Protein AF-A0A0K2TMH1-F1 (afdb_monomer_lite)

Radius of gyration: 14.24 Å; chains: 1; bounding box: 31×38×38 Å

Structure (mmCIF, N/CA/C/O backbone):
data_AF-A0A0K2TMH1-F1
#
_entry.id   AF-A0A0K2TMH1-F1
#
loop_
_atom_site.group_PDB
_atom_site.id
_atom_site.type_symbol
_atom_site.label_atom_id
_atom_site.label_alt_id
_atom_site.label_comp_id
_atom_site.label_asym_id
_atom_site.label_entity_id
_atom_site.label_seq_id
_atom_site.pdbx_PDB_ins_code
_atom_site.Cartn_x
_atom_site.Cartn_y
_atom_site.Cartn_z
_atom_site.occupancy
_atom_site.B_iso_or_equiv
_atom_site.auth_seq_id
_atom_site.auth_comp_id
_atom_site.auth_asym_id
_atom_site.auth_atom_id
_atom_site.pdbx_PDB_model_num
ATOM 1 N N . GLY A 1 1 ? 7.890 7.591 12.651 1.00 48.78 1 GLY A N 1
ATOM 2 C CA . GLY A 1 1 ? 7.627 8.352 11.407 1.00 48.78 1 GLY A CA 1
ATOM 3 C C . GLY A 1 1 ? 8.628 7.920 10.352 1.00 48.78 1 GLY A C 1
ATOM 4 O O . GLY A 1 1 ? 9.704 7.497 10.744 1.00 48.78 1 GLY A O 1
ATOM 5 N N . LEU A 1 2 ? 8.292 7.972 9.058 1.00 61.31 2 LEU A N 1
ATOM 6 C CA . LEU A 1 2 ? 9.246 7.645 7.980 1.00 61.31 2 LEU A CA 1
ATOM 7 C C . LEU A 1 2 ? 10.416 8.643 8.028 1.00 61.31 2 LEU A C 1
ATOM 9 O O . LEU A 1 2 ? 10.152 9.845 8.069 1.00 61.31 2 LEU A O 1
ATOM 13 N N . SER A 1 3 ? 11.666 8.173 8.066 1.00 69.69 3 SER A N 1
ATOM 14 C CA . SER A 1 3 ? 12.838 9.060 8.027 1.00 69.69 3 SER A CA 1
ATOM 15 C C . SER A 1 3 ? 12.980 9.712 6.648 1.00 69.69 3 SER A C 1
ATOM 17 O O . SER A 1 3 ? 12.548 9.148 5.640 1.00 69.69 3 SER A O 1
ATOM 19 N N . ASP A 1 4 ? 13.607 10.887 6.584 1.00 71.38 4 ASP A N 1
ATOM 20 C CA . ASP A 1 4 ? 13.845 11.582 5.310 1.00 71.38 4 ASP A CA 1
ATOM 21 C C . ASP A 1 4 ? 14.752 10.773 4.369 1.00 71.38 4 ASP A C 1
ATOM 23 O O . ASP A 1 4 ? 14.585 10.807 3.152 1.00 71.38 4 ASP A O 1
ATOM 27 N N . GLU A 1 5 ? 15.680 9.993 4.924 1.00 74.25 5 GLU A N 1
ATOM 28 C CA . GLU A 1 5 ? 16.525 9.068 4.165 1.00 74.25 5 GLU A CA 1
ATOM 29 C C . GLU A 1 5 ? 15.704 7.962 3.491 1.00 74.25 5 GLU A C 1
ATOM 31 O O . GLU A 1 5 ? 15.868 7.699 2.300 1.00 74.25 5 GLU A O 1
ATOM 36 N N . LEU A 1 6 ? 14.756 7.369 4.222 1.00 71.94 6 LEU A N 1
ATOM 37 C CA . LEU A 1 6 ? 13.862 6.350 3.681 1.00 71.94 6 LEU A CA 1
ATOM 38 C C . LEU A 1 6 ? 12.934 6.942 2.614 1.00 71.94 6 LEU A C 1
ATOM 40 O O . LEU A 1 6 ? 12.718 6.326 1.575 1.00 71.94 6 LEU A O 1
ATOM 44 N N . ILE A 1 7 ? 12.438 8.166 2.824 1.00 72.44 7 ILE A N 1
ATOM 45 C CA . ILE A 1 7 ? 11.648 8.898 1.823 1.00 72.44 7 ILE A CA 1
ATOM 46 C C . ILE A 1 7 ? 12.446 9.077 0.526 1.00 72.44 7 ILE A C 1
ATOM 48 O O . ILE A 1 7 ? 11.927 8.744 -0.541 1.00 72.44 7 ILE A O 1
ATOM 52 N N . LYS A 1 8 ? 13.709 9.515 0.614 1.00 74.88 8 LYS A N 1
ATOM 53 C CA . LYS A 1 8 ? 14.579 9.704 -0.555 1.00 74.88 8 LYS A CA 1
ATOM 54 C C . LYS A 1 8 ? 14.755 8.423 -1.367 1.00 74.88 8 LYS A C 1
ATOM 56 O O . LYS A 1 8 ? 14.701 8.485 -2.588 1.00 74.88 8 LYS A O 1
ATOM 61 N N . GLN A 1 9 ? 14.909 7.266 -0.725 1.00 78.00 9 GLN A N 1
ATOM 62 C CA . GLN A 1 9 ? 15.054 5.987 -1.438 1.00 78.00 9 GLN A CA 1
ATOM 63 C C . GLN A 1 9 ? 13.829 5.650 -2.298 1.00 78.00 9 GLN A C 1
ATOM 65 O O . GLN A 1 9 ? 13.964 5.188 -3.431 1.00 78.00 9 GLN A O 1
ATOM 70 N N . TYR A 1 10 ? 12.625 5.941 -1.797 1.00 77.56 10 TYR A N 1
ATOM 71 C CA . TYR A 1 10 ? 11.420 5.830 -2.612 1.00 77.56 10 TYR A CA 1
ATOM 72 C C . TYR A 1 10 ? 11.396 6.904 -3.710 1.00 77.56 10 TYR A C 1
ATOM 74 O O . TYR A 1 10 ? 11.107 6.558 -4.847 1.00 77.56 10 TYR A O 1
ATOM 82 N N . GLU A 1 11 ? 11.739 8.167 -3.420 1.00 73.06 11 GLU A N 1
ATOM 83 C CA . GLU A 1 11 ? 11.757 9.277 -4.398 1.00 73.06 11 GLU A CA 1
ATOM 84 C C . GLU A 1 11 ? 12.740 9.095 -5.563 1.00 73.06 11 GLU A C 1
ATOM 86 O O . GLU A 1 11 ? 12.421 9.505 -6.679 1.00 73.06 11 GLU A O 1
ATOM 91 N N . VAL A 1 12 ? 13.896 8.458 -5.334 1.00 71.62 12 VAL A N 1
ATOM 92 C CA . VAL A 1 12 ? 14.863 8.104 -6.394 1.00 71.62 12 VAL A CA 1
ATOM 93 C C . VAL A 1 12 ? 14.195 7.238 -7.469 1.00 71.62 12 VAL A C 1
ATOM 95 O O . VAL A 1 12 ? 14.589 7.276 -8.633 1.00 71.62 12 VAL A O 1
ATOM 98 N N . GLY A 1 13 ? 13.126 6.517 -7.110 1.00 59.72 13 GLY A N 1
ATOM 99 C CA . GLY A 1 13 ? 12.233 5.893 -8.078 1.00 59.72 13 GLY A CA 1
ATOM 100 C C . GLY A 1 13 ? 12.822 4.663 -8.759 1.00 59.72 13 GLY A C 1
ATOM 101 O O . GLY A 1 13 ? 12.355 4.311 -9.844 1.00 59.72 13 GLY A O 1
ATOM 102 N N . SER A 1 14 ? 13.813 4.009 -8.140 1.00 68.38 14 SER A N 1
ATOM 103 C CA . SER A 1 14 ? 14.422 2.783 -8.660 1.00 68.38 14 SER A CA 1
ATOM 104 C C . SER A 1 14 ? 13.337 1.758 -9.016 1.00 68.38 14 SER A C 1
ATOM 106 O O . SER A 1 14 ? 12.492 1.455 -8.167 1.00 68.38 14 SER A O 1
ATOM 108 N N . PRO A 1 15 ? 13.316 1.236 -10.257 1.00 66.38 15 PRO A N 1
ATOM 109 C CA . PRO A 1 15 ? 12.327 0.255 -10.670 1.00 66.38 15 PRO A CA 1
ATOM 110 C C . PRO A 1 15 ? 12.378 -0.979 -9.777 1.00 66.38 15 PRO A C 1
ATOM 112 O O . PRO A 1 15 ? 13.416 -1.624 -9.647 1.00 66.38 15 PRO A O 1
ATOM 115 N N . ALA A 1 16 ? 11.236 -1.320 -9.200 1.00 78.00 16 ALA A N 1
ATOM 116 C CA . ALA A 1 16 ? 11.069 -2.514 -8.391 1.00 78.00 16 ALA A CA 1
ATOM 117 C C . ALA A 1 16 ? 10.107 -3.496 -9.080 1.00 78.00 16 ALA A C 1
ATOM 119 O O . ALA A 1 16 ? 9.371 -3.135 -10.009 1.00 78.00 16 ALA A O 1
ATOM 120 N N . LYS A 1 17 ? 10.131 -4.761 -8.657 1.00 77.19 17 LYS A N 1
ATOM 121 C CA . LYS A 1 17 ? 9.265 -5.814 -9.205 1.00 77.19 17 LYS A CA 1
ATOM 122 C C . LYS A 1 17 ? 8.184 -6.167 -8.195 1.00 77.19 17 LYS A C 1
ATOM 124 O O . LYS A 1 17 ? 8.482 -6.325 -7.013 1.00 77.19 17 LYS A O 1
ATOM 129 N N . LEU A 1 18 ? 6.952 -6.273 -8.684 1.00 80.12 18 LEU A N 1
ATOM 130 C CA . LEU A 1 18 ? 5.832 -6.814 -7.925 1.00 80.12 18 LEU A CA 1
ATOM 131 C C . LEU A 1 18 ? 5.122 -7.885 -8.740 1.00 80.12 18 LEU A C 1
ATOM 133 O O . LEU A 1 18 ? 4.801 -7.670 -9.913 1.00 80.12 18 LEU A O 1
ATOM 137 N N . ASP A 1 19 ? 4.809 -8.971 -8.054 1.00 82.19 19 ASP A N 1
ATOM 138 C CA . ASP A 1 19 ? 3.871 -9.993 -8.477 1.00 82.19 19 ASP A CA 1
ATOM 139 C C . ASP A 1 19 ? 2.515 -9.652 -7.858 1.00 82.19 19 ASP A C 1
ATOM 141 O O . ASP A 1 19 ? 2.414 -9.357 -6.660 1.00 82.19 19 ASP A O 1
ATOM 145 N N . ILE A 1 20 ? 1.472 -9.613 -8.688 1.00 80.81 20 ILE A N 1
ATOM 146 C CA . ILE A 1 20 ? 0.120 -9.294 -8.232 1.00 80.81 20 ILE A CA 1
ATOM 147 C C . ILE A 1 20 ? -0.835 -10.371 -8.690 1.00 80.81 20 ILE A C 1
ATOM 149 O O . ILE A 1 20 ? -1.195 -10.436 -9.866 1.00 80.81 20 ILE A O 1
ATOM 153 N N . ASP A 1 21 ? -1.314 -11.128 -7.715 1.00 84.12 21 ASP A N 1
ATOM 154 C CA . ASP A 1 21 ? -2.288 -12.183 -7.920 1.00 84.12 21 ASP A CA 1
ATOM 155 C C . ASP A 1 21 ? -3.666 -11.717 -7.468 1.00 84.12 21 ASP A C 1
ATOM 157 O O . ASP A 1 21 ? -3.817 -11.038 -6.448 1.00 84.12 21 ASP A O 1
ATOM 161 N N . TYR A 1 22 ? -4.696 -12.098 -8.220 1.00 81.31 22 TYR A N 1
ATOM 162 C CA . TYR A 1 22 ? -6.083 -11.901 -7.820 1.00 81.31 22 TYR A CA 1
ATOM 163 C C . TYR A 1 22 ? -6.715 -13.244 -7.473 1.00 81.31 22 TYR A C 1
ATOM 165 O O . TYR A 1 22 ? -6.779 -14.142 -8.310 1.00 81.31 22 TYR A O 1
ATOM 173 N N . LYS A 1 23 ? -7.221 -13.356 -6.243 1.00 83.56 23 LYS A N 1
ATOM 174 C CA . LYS A 1 23 ? -8.006 -14.495 -5.771 1.00 83.56 23 LYS A CA 1
ATOM 175 C C . LYS A 1 23 ? -9.495 -14.139 -5.825 1.00 83.56 23 LYS A C 1
ATOM 177 O O . LYS A 1 23 ? -9.993 -13.490 -4.901 1.00 83.56 23 LYS A O 1
ATOM 182 N N . PRO A 1 24 ? -10.232 -14.547 -6.876 1.00 75.75 24 PRO A N 1
ATOM 183 C CA . PRO A 1 24 ? -11.609 -14.103 -7.090 1.00 75.75 24 PRO A CA 1
ATOM 184 C C . PRO A 1 24 ? -12.578 -14.592 -6.013 1.00 75.75 24 PRO A C 1
ATOM 186 O O . PRO A 1 24 ? -13.439 -13.831 -5.585 1.00 75.75 24 PRO A O 1
ATOM 189 N N . PHE A 1 25 ? -12.413 -15.826 -5.530 1.00 84.69 25 PHE A N 1
ATOM 190 C CA . PHE A 1 25 ? -13.289 -16.408 -4.506 1.00 84.69 25 PHE A CA 1
ATOM 191 C C . PHE A 1 25 ? -13.173 -15.715 -3.144 1.00 84.69 25 PHE A C 1
ATOM 193 O O . PHE A 1 25 ? -14.144 -15.650 -2.398 1.00 84.69 25 PHE A O 1
ATOM 200 N N . GLU A 1 26 ? -11.995 -15.175 -2.837 1.00 82.75 26 GLU A N 1
ATOM 201 C CA . GLU A 1 26 ? -11.721 -14.455 -1.590 1.00 82.75 26 GLU A CA 1
ATOM 202 C C . GLU A 1 26 ? -11.932 -12.935 -1.746 1.00 82.75 26 GLU A C 1
ATOM 204 O O . GLU A 1 26 ? -11.959 -12.207 -0.759 1.00 82.75 26 GLU A O 1
ATOM 209 N N . ASP A 1 27 ? -12.106 -12.449 -2.981 1.00 85.75 27 ASP A N 1
ATOM 210 C CA . ASP A 1 27 ? -12.178 -11.032 -3.358 1.00 85.75 27 ASP A CA 1
ATOM 211 C C . ASP A 1 27 ? -10.963 -10.209 -2.875 1.00 85.75 27 ASP A C 1
ATOM 213 O O . ASP A 1 27 ? -11.067 -9.081 -2.366 1.00 85.75 27 ASP A O 1
ATOM 217 N N . VAL A 1 28 ? -9.781 -10.811 -3.046 1.00 87.25 28 VAL A N 1
ATOM 218 C CA . VAL A 1 28 ? -8.493 -10.345 -2.520 1.00 87.25 28 VAL A CA 1
ATOM 219 C C . VAL A 1 28 ? -7.448 -10.249 -3.627 1.00 87.25 28 VAL A C 1
ATOM 221 O O . VAL A 1 28 ? -7.329 -11.141 -4.464 1.00 87.25 28 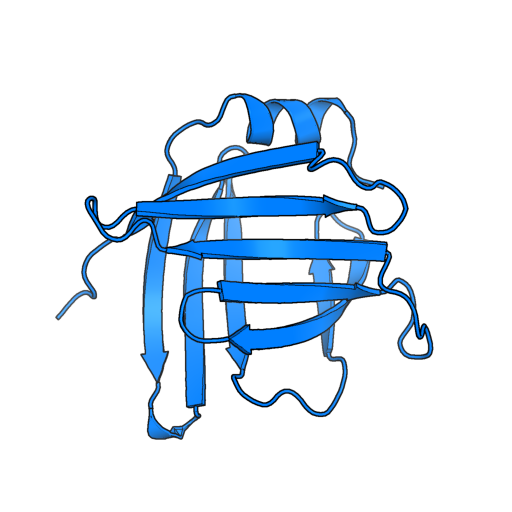VAL A O 1
ATOM 224 N N . TYR A 1 29 ? -6.642 -9.189 -3.589 1.00 86.19 29 TYR A N 1
ATOM 225 C CA . TYR A 1 29 ? -5.384 -9.103 -4.329 1.00 86.19 29 TYR A CA 1
ATOM 226 C C . TYR A 1 29 ? -4.212 -9.355 -3.386 1.00 86.19 29 TYR A C 1
ATOM 228 O O . TYR A 1 29 ? -4.174 -8.797 -2.290 1.00 86.19 29 TYR A O 1
ATOM 236 N N . ILE A 1 30 ? -3.248 -10.157 -3.814 1.00 87.62 30 ILE A N 1
ATOM 237 C CA . ILE A 1 30 ? -1.993 -10.380 -3.100 1.00 87.62 30 ILE A CA 1
ATOM 238 C C . ILE A 1 30 ? -0.905 -9.665 -3.887 1.00 87.62 30 ILE A C 1
ATOM 240 O O . ILE A 1 30 ? -0.770 -9.881 -5.085 1.00 87.62 30 ILE A O 1
ATOM 244 N N . VAL A 1 31 ? -0.175 -8.779 -3.218 1.00 86.25 31 VAL A N 1
ATOM 245 C CA . VAL A 1 31 ? 0.918 -8.000 -3.798 1.00 86.25 31 VAL A CA 1
ATOM 246 C C . VAL A 1 31 ? 2.205 -8.437 -3.119 1.00 86.25 31 VAL A C 1
ATOM 248 O O . VAL A 1 31 ? 2.419 -8.114 -1.949 1.00 86.25 31 VAL A O 1
ATOM 251 N N . ASN A 1 32 ? 3.041 -9.159 -3.858 1.00 88.06 32 ASN A N 1
ATOM 252 C CA . ASN A 1 32 ? 4.326 -9.662 -3.394 1.00 88.06 32 ASN A CA 1
ATOM 253 C C . ASN A 1 32 ? 5.470 -8.981 -4.136 1.00 88.06 32 ASN A C 1
ATOM 255 O O . ASN A 1 32 ? 5.359 -8.688 -5.322 1.00 88.06 32 ASN A O 1
ATOM 259 N N . GLY A 1 33 ? 6.590 -8.765 -3.461 1.00 84.94 33 GLY A N 1
ATOM 260 C CA . GLY A 1 33 ? 7.839 -8.393 -4.111 1.00 84.94 33 GLY A CA 1
ATOM 261 C C . GLY A 1 33 ? 8.760 -7.645 -3.172 1.00 84.94 33 GLY A C 1
ATOM 262 O O . GLY A 1 33 ? 8.632 -7.732 -1.954 1.00 84.94 33 GLY A O 1
ATOM 263 N N . THR A 1 34 ? 9.686 -6.895 -3.747 1.00 83.88 34 THR A N 1
ATOM 264 C CA . THR A 1 34 ? 10.715 -6.194 -2.982 1.00 83.88 34 THR A CA 1
ATOM 265 C C . THR A 1 34 ? 10.752 -4.747 -3.422 1.00 83.88 34 THR A C 1
ATOM 267 O O . THR A 1 34 ? 10.768 -4.461 -4.619 1.00 83.88 34 THR A O 1
ATOM 270 N N . ASP A 1 35 ? 10.731 -3.830 -2.464 1.00 79.31 35 ASP A N 1
ATOM 271 C CA . ASP A 1 35 ? 10.794 -2.400 -2.741 1.00 79.31 35 ASP A CA 1
ATOM 272 C C . ASP A 1 35 ? 12.248 -1.903 -2.967 1.00 79.31 35 ASP A C 1
ATOM 274 O O . ASP A 1 35 ? 13.196 -2.690 -2.877 1.00 79.31 35 ASP A O 1
ATOM 278 N N . PRO A 1 36 ? 12.464 -0.605 -3.264 1.00 78.31 36 PRO A N 1
ATOM 279 C CA . PRO A 1 36 ? 13.801 -0.059 -3.515 1.00 78.31 36 PRO A CA 1
ATOM 280 C C . PRO A 1 36 ? 14.805 -0.160 -2.360 1.00 78.31 36 PRO A C 1
ATOM 282 O O . PRO A 1 36 ? 15.997 -0.003 -2.605 1.00 78.31 36 PRO A O 1
ATOM 285 N N . ILE A 1 37 ? 14.358 -0.409 -1.125 1.00 80.06 37 ILE A N 1
ATOM 286 C CA . ILE A 1 37 ? 15.228 -0.551 0.053 1.00 80.06 37 ILE A CA 1
ATOM 287 C C . ILE A 1 37 ? 15.375 -2.011 0.492 1.00 80.06 37 ILE A C 1
ATOM 289 O O . ILE A 1 37 ? 15.725 -2.284 1.638 1.00 80.06 37 ILE A O 1
ATOM 293 N N . ALA A 1 38 ? 15.106 -2.951 -0.418 1.00 79.12 38 ALA A N 1
ATOM 294 C CA . ALA A 1 38 ? 15.139 -4.387 -0.165 1.00 79.12 38 ALA A CA 1
ATOM 295 C C . ALA A 1 38 ? 14.125 -4.871 0.893 1.00 79.12 38 ALA A C 1
ATOM 297 O O . ALA A 1 38 ? 14.256 -5.981 1.413 1.00 79.12 38 ALA A O 1
ATOM 298 N N . HIS A 1 39 ? 13.092 -4.080 1.204 1.00 79.44 39 HIS A N 1
ATOM 299 C CA . HIS A 1 39 ? 12.032 -4.512 2.105 1.00 79.44 39 HIS A CA 1
ATOM 300 C C . HIS A 1 39 ? 11.050 -5.415 1.358 1.00 79.44 39 HIS A C 1
ATOM 302 O O . HIS A 1 39 ? 10.552 -5.074 0.279 1.00 79.44 39 HIS A O 1
ATOM 308 N N . LEU A 1 40 ? 10.775 -6.579 1.951 1.00 82.19 40 LEU A N 1
ATOM 309 C CA . LEU A 1 40 ? 9.812 -7.530 1.419 1.00 82.19 40 LEU A CA 1
ATOM 310 C C . LEU A 1 40 ? 8.395 -6.980 1.602 1.00 82.19 40 LEU A C 1
ATOM 312 O O . LEU A 1 40 ? 7.932 -6.755 2.719 1.00 82.19 40 LEU A O 1
ATOM 316 N N . LEU A 1 41 ? 7.697 -6.811 0.489 1.00 84.12 41 LEU A N 1
ATOM 317 C CA . LEU A 1 41 ? 6.280 -6.512 0.441 1.00 84.12 41 LEU A CA 1
ATOM 318 C C . LEU A 1 41 ? 5.522 -7.833 0.307 1.00 84.12 41 LEU A C 1
ATOM 320 O O . LEU A 1 41 ? 5.710 -8.558 -0.664 1.00 84.12 41 LEU A O 1
ATOM 324 N N . ASN A 1 42 ? 4.662 -8.128 1.278 1.00 87.75 42 ASN A N 1
ATOM 325 C CA . ASN A 1 42 ? 3.656 -9.185 1.198 1.00 87.75 42 ASN A CA 1
ATOM 326 C C . ASN A 1 42 ? 2.340 -8.599 1.707 1.00 87.75 42 ASN A C 1
ATOM 328 O O . ASN A 1 42 ? 2.034 -8.623 2.900 1.00 87.75 42 ASN A O 1
ATOM 332 N N . TRP A 1 43 ? 1.613 -7.953 0.801 1.00 89.12 43 TRP A N 1
ATOM 333 C CA . TRP A 1 43 ? 0.431 -7.177 1.138 1.00 89.12 43 TRP A CA 1
ATOM 334 C C . TRP A 1 43 ? -0.831 -7.789 0.564 1.00 89.12 43 TRP A C 1
ATOM 336 O O . TRP A 1 43 ? -1.031 -7.863 -0.646 1.00 89.12 43 TRP A O 1
ATOM 346 N N . THR A 1 44 ? -1.755 -8.094 1.466 1.00 87.56 44 THR A N 1
ATOM 347 C CA . THR A 1 44 ? -3.101 -8.546 1.125 1.00 87.56 44 THR A CA 1
ATOM 348 C C . THR A 1 44 ? -4.055 -7.359 1.040 1.00 87.56 44 THR A C 1
ATOM 350 O O . THR A 1 44 ? -4.245 -6.629 2.016 1.00 87.56 44 THR A O 1
ATOM 353 N N . PHE A 1 45 ? -4.669 -7.160 -0.122 1.00 87.94 45 PHE A N 1
ATOM 354 C CA . PHE A 1 45 ? -5.675 -6.139 -0.387 1.00 87.94 45 PHE A CA 1
ATOM 355 C C . PHE A 1 45 ? -7.051 -6.766 -0.535 1.00 87.94 45 PHE A C 1
ATOM 357 O O . PHE A 1 45 ? -7.411 -7.274 -1.594 1.00 87.94 45 PHE A O 1
ATOM 364 N N . GLU A 1 46 ? -7.858 -6.656 0.509 1.00 88.75 46 GLU A N 1
ATOM 365 C CA . GLU A 1 46 ? -9.262 -7.049 0.444 1.00 88.75 46 GLU A CA 1
ATOM 366 C C . GLU A 1 46 ? -10.059 -5.946 -0.254 1.00 88.75 46 GLU A C 1
ATOM 368 O O . GLU A 1 46 ? -9.921 -4.760 0.080 1.00 88.75 46 GLU A O 1
ATOM 373 N N . ARG A 1 47 ? -10.935 -6.302 -1.198 1.00 82.00 47 ARG A N 1
ATOM 374 C CA . ARG A 1 47 ? -11.842 -5.309 -1.797 1.00 82.00 47 ARG A CA 1
ATOM 375 C C . ARG A 1 47 ? -12.872 -4.783 -0.799 1.00 82.00 47 ARG A C 1
ATOM 377 O O . ARG A 1 47 ? -13.310 -3.639 -0.933 1.00 82.00 47 ARG A O 1
ATOM 384 N N . LYS A 1 48 ? -13.230 -5.579 0.218 1.00 80.62 48 LYS A N 1
ATOM 385 C CA . LYS A 1 48 ? -14.182 -5.220 1.282 1.00 80.62 48 LYS A CA 1
ATOM 386 C C . LYS A 1 48 ? -13.632 -5.518 2.681 1.00 80.62 48 LYS A C 1
ATOM 388 O O . LYS A 1 48 ? -14.141 -6.386 3.382 1.00 80.62 48 LYS A O 1
ATOM 393 N N . GLN A 1 49 ? -12.653 -4.734 3.130 1.00 89.19 49 GLN A N 1
ATOM 394 C CA . GLN A 1 49 ? -12.166 -4.816 4.509 1.00 89.19 49 GLN A CA 1
ATOM 395 C C . GLN A 1 49 ? -13.108 -4.076 5.482 1.00 89.19 49 GLN A C 1
ATOM 397 O O . GLN A 1 49 ? -13.242 -2.841 5.434 1.00 89.19 49 GLN A O 1
ATOM 402 N N . LYS A 1 50 ? -13.770 -4.831 6.372 1.00 85.12 50 LYS A N 1
ATOM 403 C CA . LYS A 1 50 ? -14.691 -4.290 7.395 1.00 85.12 50 LYS A CA 1
ATOM 404 C C . LYS A 1 50 ? -13.956 -3.724 8.609 1.00 85.12 50 LYS A C 1
ATOM 406 O O . LYS A 1 50 ? -14.309 -2.649 9.086 1.00 85.12 50 LYS A O 1
ATOM 411 N N . GLU A 1 51 ? -12.913 -4.410 9.063 1.00 90.88 51 GLU A N 1
ATOM 412 C CA . GLU A 1 51 ? -12.177 -4.068 10.281 1.00 90.88 51 GLU A CA 1
ATOM 413 C C . GLU A 1 51 ? -10.726 -3.718 9.990 1.00 90.88 51 GLU A C 1
ATOM 415 O O . GLU A 1 51 ? -10.136 -4.222 9.039 1.00 90.88 51 GLU A O 1
ATOM 420 N N . LYS A 1 52 ? -10.117 -2.881 10.831 1.00 94.31 52 LYS A N 1
ATOM 421 C CA . LYS A 1 52 ? -8.678 -2.641 10.731 1.00 94.31 52 LYS A CA 1
ATOM 422 C C . LYS A 1 52 ? -7.900 -3.856 11.227 1.00 94.31 52 LYS A C 1
ATOM 424 O O . LYS A 1 52 ? -8.216 -4.391 12.289 1.00 94.31 52 LYS A O 1
ATOM 429 N N . LYS A 1 53 ? -6.854 -4.225 10.495 1.00 94.56 53 LYS A N 1
ATOM 430 C CA . LYS A 1 53 ? -5.938 -5.315 10.850 1.00 94.56 53 LYS A CA 1
ATOM 431 C C . LYS A 1 53 ? -4.609 -4.750 11.331 1.00 94.56 53 LYS A C 1
ATOM 433 O O . LYS A 1 53 ? -4.220 -3.673 10.889 1.00 94.56 53 LYS A O 1
ATOM 438 N N . ALA A 1 54 ? -3.950 -5.446 12.249 1.00 93.88 54 ALA A N 1
ATOM 439 C CA . ALA A 1 54 ? -2.617 -5.068 12.700 1.00 93.88 54 ALA A CA 1
ATOM 440 C C . ALA A 1 54 ? -1.572 -5.482 11.656 1.00 93.88 54 ALA A C 1
ATOM 442 O O . ALA A 1 54 ? -1.696 -6.538 11.039 1.00 93.88 54 ALA A O 1
ATOM 443 N N . GLU A 1 55 ? -0.558 -4.649 11.467 1.00 91.31 55 GLU A N 1
ATOM 444 C CA . GLU A 1 55 ? 0.596 -4.929 10.615 1.00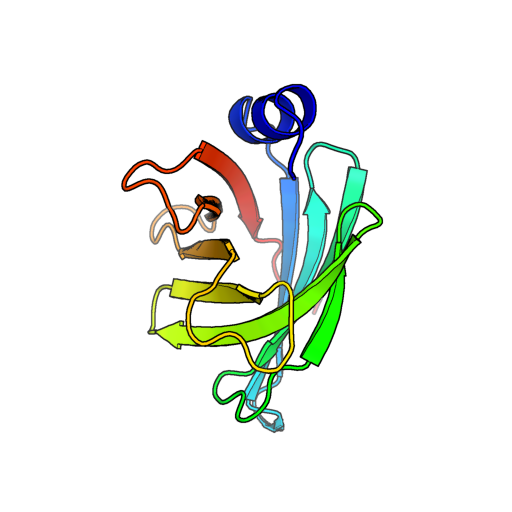 91.31 55 GLU A CA 1
ATOM 445 C C . GLU A 1 55 ? 1.799 -4.152 11.140 1.00 91.31 55 GLU A C 1
ATOM 447 O O . GLU A 1 55 ? 1.663 -3.012 11.591 1.00 91.31 55 GLU A O 1
ATOM 452 N N . GLN A 1 56 ? 2.977 -4.762 11.076 1.00 87.88 56 GLN A N 1
ATOM 453 C CA . GLN A 1 56 ? 4.221 -4.080 11.391 1.00 87.88 56 GLN A CA 1
ATOM 454 C C . GLN A 1 56 ? 4.864 -3.589 10.097 1.00 87.88 56 GLN A C 1
ATOM 456 O O . GLN A 1 56 ? 5.079 -4.365 9.171 1.00 87.88 56 GLN A O 1
ATOM 461 N N . ILE A 1 57 ? 5.190 -2.301 10.042 1.00 80.69 57 ILE A N 1
ATOM 462 C CA . ILE A 1 57 ? 5.872 -1.680 8.906 1.00 80.69 57 ILE A CA 1
ATOM 463 C C . ILE A 1 57 ? 6.992 -0.791 9.439 1.00 80.69 57 ILE A C 1
ATOM 465 O O . ILE A 1 57 ? 6.776 0.013 10.345 1.00 80.69 57 ILE A O 1
ATOM 469 N N . PHE A 1 58 ? 8.196 -0.946 8.879 1.00 76.81 58 PHE A N 1
ATOM 470 C CA . PHE A 1 58 ? 9.413 -0.232 9.300 1.00 76.81 58 PHE A CA 1
ATOM 471 C C . PHE A 1 58 ? 9.665 -0.300 10.817 1.00 76.81 58 PHE A C 1
ATOM 473 O O . PHE A 1 58 ? 9.979 0.700 11.457 1.00 76.81 58 PHE A O 1
ATOM 480 N N . GLY A 1 59 ? 9.460 -1.481 11.409 1.00 80.06 59 GLY A N 1
ATOM 481 C CA . GLY A 1 59 ? 9.654 -1.712 12.843 1.00 80.06 59 GLY A CA 1
ATOM 482 C C . GLY A 1 59 ? 8.552 -1.150 13.749 1.00 80.06 59 GLY A C 1
ATOM 483 O O . GLY A 1 59 ? 8.591 -1.392 14.951 1.00 80.06 59 GLY A O 1
ATOM 484 N N . GLN A 1 60 ? 7.540 -0.466 13.207 1.00 86.19 60 GLN A N 1
ATOM 485 C CA . GLN A 1 60 ? 6.442 0.123 13.974 1.00 86.19 60 GLN A CA 1
ATOM 486 C C . GLN A 1 60 ? 5.116 -0.607 13.714 1.00 86.19 60 GLN A C 1
ATOM 488 O O . GLN A 1 60 ? 4.790 -0.949 12.578 1.00 86.19 60 GLN A O 1
ATOM 493 N N . ASN A 1 61 ? 4.334 -0.826 14.775 1.00 92.06 61 ASN A N 1
ATOM 494 C CA . ASN A 1 61 ? 2.994 -1.401 14.673 1.00 92.06 61 ASN A CA 1
ATOM 495 C C . ASN A 1 61 ? 1.991 -0.353 14.189 1.00 92.06 61 ASN A C 1
ATOM 497 O O . ASN A 1 61 ? 1.919 0.752 14.729 1.00 92.06 61 ASN A O 1
ATOM 501 N N . PHE A 1 62 ? 1.186 -0.736 13.207 1.00 93.19 62 PHE A N 1
ATOM 502 C CA . PHE A 1 62 ? 0.071 0.043 12.698 1.00 93.19 62 PHE A CA 1
ATOM 503 C C . PHE A 1 62 ? -1.187 -0.811 12.632 1.00 93.19 62 PHE A C 1
ATOM 505 O O . PHE A 1 62 ? -1.154 -2.040 12.589 1.00 93.19 62 PHE A O 1
ATOM 512 N N . PHE A 1 63 ? -2.318 -0.126 12.555 1.00 95.38 63 PHE A N 1
ATOM 513 C CA . PHE A 1 63 ? -3.569 -0.708 12.107 1.00 95.38 63 PHE A CA 1
ATOM 514 C C . PHE A 1 63 ? -3.822 -0.238 10.682 1.00 95.38 63 PHE A C 1
ATOM 516 O O . PHE A 1 63 ? -3.686 0.951 10.411 1.00 95.38 63 PHE A O 1
ATOM 523 N N . PHE A 1 64 ? -4.213 -1.121 9.770 1.00 94.38 64 PHE A N 1
ATOM 524 C CA . PHE A 1 64 ? -4.494 -0.748 8.388 1.00 94.38 64 PHE A CA 1
ATOM 525 C C . PHE A 1 64 ? -5.897 -1.144 7.945 1.00 94.38 64 PHE A C 1
ATOM 527 O O . PHE A 1 64 ? -6.488 -2.093 8.461 1.00 94.38 64 PHE A O 1
ATOM 534 N N . ARG A 1 65 ? -6.415 -0.417 6.951 1.00 94.00 65 ARG A N 1
ATOM 535 C CA . ARG A 1 65 ? -7.627 -0.764 6.201 1.00 94.00 65 ARG A CA 1
ATOM 536 C C . ARG A 1 65 ? -7.408 -0.556 4.711 1.00 94.00 65 ARG A C 1
ATOM 538 O O . ARG A 1 65 ? -6.873 0.480 4.313 1.00 94.00 65 ARG A O 1
ATOM 545 N N . THR A 1 66 ? -7.866 -1.490 3.888 1.00 92.44 66 THR A N 1
ATOM 546 C CA . THR A 1 66 ? -7.809 -1.366 2.432 1.00 92.44 66 THR A CA 1
ATOM 547 C C . THR A 1 66 ? -9.091 -0.795 1.836 1.00 92.44 66 THR A C 1
ATOM 549 O O . THR A 1 66 ? -10.190 -0.936 2.373 1.00 92.44 66 THR A O 1
ATOM 552 N N . THR A 1 67 ? -8.950 -0.126 0.693 1.00 87.94 67 THR A N 1
ATOM 553 C CA . THR A 1 67 ? -10.072 0.209 -0.191 1.00 87.94 67 THR A CA 1
ATOM 554 C C . THR A 1 67 ? -9.667 -0.028 -1.633 1.00 87.94 67 THR A C 1
ATOM 556 O O . THR A 1 67 ? -8.543 0.315 -2.019 1.00 87.94 67 THR A O 1
ATOM 559 N N . PHE A 1 68 ? -10.615 -0.501 -2.431 1.00 80.94 68 PHE A N 1
ATOM 560 C CA . PHE A 1 68 ? -10.452 -0.705 -3.861 1.00 80.94 68 PHE 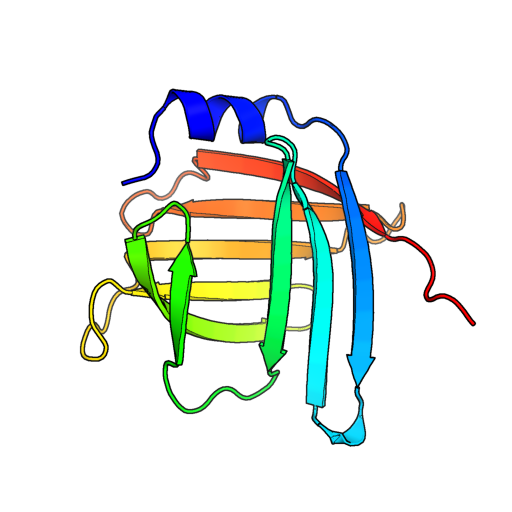A CA 1
ATOM 561 C C . PHE A 1 68 ? -11.404 0.213 -4.639 1.00 80.94 68 PHE A C 1
ATOM 563 O O . PHE A 1 68 ? -12.598 0.267 -4.345 1.00 80.94 68 PHE A O 1
ATOM 570 N N . ARG A 1 69 ? -10.889 0.936 -5.638 1.00 77.75 69 ARG A N 1
ATOM 571 C CA . ARG A 1 69 ? -11.693 1.696 -6.611 1.00 77.75 69 ARG A CA 1
ATOM 572 C C . ARG A 1 69 ? -11.067 1.542 -7.990 1.00 77.75 69 ARG A C 1
ATOM 574 O O . ARG A 1 69 ? -10.062 2.195 -8.213 1.00 77.75 69 ARG A O 1
ATOM 581 N N . ASN A 1 70 ? -11.653 0.736 -8.879 1.00 72.81 70 ASN A N 1
ATOM 582 C CA . ASN A 1 70 ? -11.219 0.417 -10.256 1.00 72.81 70 ASN A CA 1
ATOM 583 C C . ASN A 1 70 ? -9.706 0.503 -10.547 1.00 72.81 70 ASN A C 1
ATOM 585 O O . ASN A 1 70 ? -9.047 -0.523 -10.645 1.00 72.81 70 ASN A O 1
ATOM 589 N N . VAL A 1 71 ? -9.148 1.704 -10.694 1.00 77.38 71 VAL A N 1
ATOM 590 C CA . VAL A 1 71 ? -7.735 1.945 -11.038 1.00 77.38 71 VAL A CA 1
ATOM 591 C C . VAL A 1 71 ? -6.805 2.172 -9.828 1.00 77.38 71 VAL A C 1
ATOM 593 O O . VAL A 1 71 ? -5.601 2.372 -10.003 1.00 77.38 71 VAL A O 1
ATOM 596 N N . PHE A 1 72 ? -7.349 2.143 -8.606 1.00 83.81 72 PHE A N 1
ATOM 597 C CA . PHE A 1 72 ? -6.675 2.487 -7.355 1.00 83.81 72 PHE A CA 1
ATOM 598 C C . PHE A 1 72 ? -6.820 1.405 -6.282 1.00 83.81 72 PHE A C 1
ATOM 600 O O . PHE A 1 72 ? -7.933 1.050 -5.875 1.00 83.81 72 PHE A O 1
ATOM 607 N N . PHE A 1 73 ? -5.683 1.015 -5.713 1.00 87.62 73 PHE A N 1
ATOM 608 C CA . PHE A 1 73 ? -5.614 0.286 -4.449 1.00 87.62 73 PHE A CA 1
ATOM 609 C C . PHE A 1 73 ? -5.086 1.233 -3.380 1.00 87.62 73 PHE A C 1
ATOM 611 O O . PHE A 1 73 ? -4.018 1.814 -3.558 1.00 87.62 73 PHE A O 1
ATOM 618 N N . ASN A 1 74 ? -5.807 1.403 -2.271 1.00 90.75 74 ASN A N 1
ATOM 619 C CA . ASN A 1 74 ? -5.310 2.179 -1.134 1.00 90.75 74 ASN A CA 1
ATOM 620 C C . ASN A 1 74 ? -5.221 1.292 0.109 1.00 90.75 74 ASN A C 1
ATOM 622 O O . ASN A 1 74 ? -6.177 0.580 0.412 1.00 90.75 74 ASN A O 1
ATOM 626 N N . ARG A 1 75 ? -4.123 1.411 0.859 1.00 91.75 75 ARG A N 1
ATOM 627 C CA . ARG A 1 75 ? -4.002 0.984 2.262 1.00 91.75 75 ARG A CA 1
ATOM 628 C C . ARG A 1 75 ? -3.901 2.234 3.121 1.00 91.75 75 ARG A C 1
ATOM 630 O O . ARG A 1 75 ? -2.995 3.038 2.923 1.00 91.75 75 ARG A O 1
ATOM 637 N N . PHE A 1 76 ? -4.824 2.419 4.050 1.00 92.12 76 PHE A N 1
ATOM 638 C CA . PHE A 1 76 ? -4.797 3.508 5.021 1.00 92.12 76 PHE A CA 1
ATOM 639 C C . PHE A 1 76 ? -4.239 2.980 6.331 1.00 92.12 76 PHE A C 1
ATOM 641 O O . PHE A 1 76 ? -4.753 1.982 6.826 1.00 92.12 76 PHE A O 1
ATOM 648 N N . TYR A 1 77 ? -3.238 3.653 6.888 1.00 92.44 77 TYR A N 1
ATOM 649 C CA . TYR A 1 77 ? -2.563 3.244 8.117 1.00 92.44 77 TYR A CA 1
ATOM 650 C C . TYR A 1 77 ? -2.903 4.187 9.258 1.00 92.44 77 TYR A C 1
ATOM 652 O O . TYR A 1 77 ? -2.950 5.397 9.067 1.00 92.44 77 TYR A O 1
ATOM 660 N N . PHE A 1 78 ? -3.119 3.633 10.440 1.00 93.31 78 PHE A N 1
ATOM 661 C CA . PHE A 1 78 ? -3.571 4.291 11.658 1.00 93.31 78 PHE A CA 1
ATOM 662 C C . PHE A 1 78 ? -2.629 3.898 12.796 1.00 93.31 78 PHE A C 1
ATOM 664 O O . PHE A 1 78 ? -2.141 2.766 12.813 1.00 93.31 78 PHE A O 1
ATOM 671 N N . LEU A 1 79 ? -2.382 4.804 13.742 1.00 91.50 79 LEU A N 1
ATOM 672 C CA . LEU A 1 79 ? -1.541 4.490 14.900 1.00 91.50 79 LEU A CA 1
ATOM 673 C C . LEU A 1 79 ? -2.298 3.578 15.872 1.00 91.50 79 LEU A C 1
ATOM 675 O O . LEU A 1 79 ? -1.724 2.629 16.392 1.00 91.50 79 LEU A O 1
ATOM 679 N N . ASN A 1 80 ? -3.606 3.801 16.032 1.00 92.25 80 ASN A N 1
ATOM 680 C CA . ASN A 1 80 ? -4.473 3.007 16.897 1.00 92.25 80 ASN A CA 1
ATOM 681 C C . ASN A 1 80 ? -5.705 2.460 16.158 1.00 92.25 80 ASN A C 1
ATOM 683 O O . ASN A 1 80 ? -6.214 3.041 15.190 1.00 92.25 80 ASN A O 1
ATOM 687 N N . LYS A 1 81 ? -6.265 1.357 16.678 1.00 91.00 81 LYS A N 1
ATOM 688 C CA . LYS A 1 81 ? -7.493 0.737 16.146 1.00 91.00 81 LYS A CA 1
ATOM 689 C C . LYS A 1 81 ? -8.678 1.716 16.136 1.00 91.00 81 LYS A C 1
ATOM 691 O O . LYS A 1 81 ? -9.455 1.708 15.182 1.00 91.00 81 LYS A O 1
ATOM 696 N N . GLY A 1 82 ? -8.775 2.599 17.133 1.00 91.94 82 GLY A N 1
ATOM 697 C CA . GLY A 1 82 ? -9.851 3.591 17.273 1.00 91.94 82 GLY A CA 1
ATOM 698 C C . GLY A 1 82 ? -9.722 4.848 16.403 1.00 91.94 82 GLY A C 1
ATOM 699 O O . GLY A 1 82 ? -10.696 5.580 16.262 1.00 91.94 82 GLY A O 1
ATOM 700 N N . ASP A 1 83 ? -8.565 5.105 15.783 1.00 90.62 83 ASP A N 1
ATOM 701 C CA . ASP A 1 83 ? -8.327 6.383 15.096 1.00 90.62 83 ASP A CA 1
ATOM 702 C C . ASP A 1 83 ? -9.258 6.582 13.889 1.00 90.62 83 A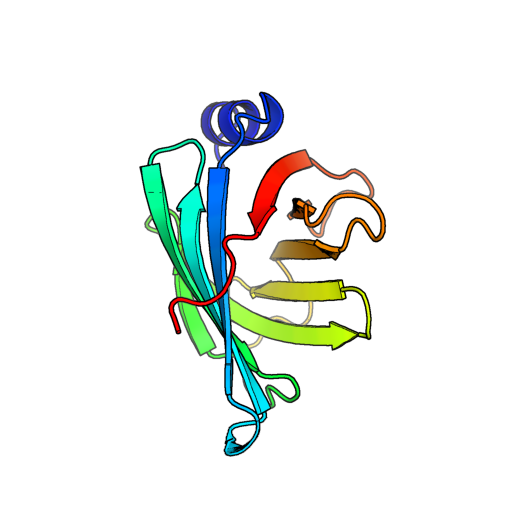SP A C 1
ATOM 704 O O . ASP A 1 83 ? -9.306 5.755 12.981 1.00 90.62 83 ASP A O 1
ATOM 708 N N . VAL A 1 84 ? -9.961 7.708 13.798 1.00 88.06 84 VAL A N 1
ATOM 709 C CA . VAL A 1 84 ? -10.805 7.993 12.619 1.00 88.06 84 VAL A CA 1
ATOM 710 C C . VAL A 1 84 ? -9.964 8.455 11.425 1.00 88.06 84 VAL A C 1
ATOM 712 O O . VAL A 1 84 ? -10.244 8.100 10.280 1.00 88.06 84 VAL A O 1
ATOM 715 N N . LYS A 1 85 ? -8.909 9.236 11.683 1.00 88.94 85 LYS A N 1
ATOM 716 C CA . LYS A 1 85 ? -8.007 9.765 10.653 1.00 88.94 85 LYS A CA 1
ATOM 717 C C . LYS A 1 85 ? -6.799 8.850 10.504 1.00 88.94 85 LYS A C 1
ATOM 719 O O . LYS A 1 85 ? -6.186 8.466 11.494 1.00 88.94 85 LYS A O 1
ATOM 724 N N . ASN A 1 86 ? -6.450 8.517 9.267 1.00 90.31 86 ASN A N 1
ATOM 725 C CA . ASN A 1 86 ? -5.227 7.774 8.990 1.00 90.31 86 ASN A CA 1
ATOM 726 C C . ASN A 1 86 ? -3.993 8.658 9.258 1.00 90.31 86 ASN A C 1
ATOM 728 O O . ASN A 1 86 ? -4.072 9.878 9.179 1.00 90.31 86 ASN A O 1
ATOM 732 N N . TYR A 1 87 ? -2.858 8.041 9.562 1.00 87.94 87 TYR A N 1
ATOM 733 C CA . TYR A 1 87 ? -1.547 8.667 9.727 1.00 87.94 87 TYR A CA 1
ATOM 734 C C . TYR A 1 87 ? -0.857 8.868 8.362 1.00 87.94 87 TYR A C 1
ATOM 736 O O . TYR A 1 87 ? -0.381 9.956 8.033 1.00 87.94 87 TYR A O 1
ATOM 744 N N . PHE A 1 88 ? -0.901 7.846 7.504 1.00 88.12 88 PHE A N 1
ATOM 745 C CA . PHE A 1 88 ? -0.538 7.920 6.084 1.00 88.12 88 PHE A CA 1
ATOM 746 C C . PHE A 1 88 ? -1.363 6.912 5.277 1.00 88.12 88 PHE A C 1
ATOM 748 O O . PHE A 1 88 ? -2.160 6.151 5.832 1.00 88.12 88 PHE A O 1
ATOM 755 N N . LYS A 1 89 ? -1.230 6.932 3.952 1.00 89.69 89 LYS A N 1
ATOM 756 C CA . LYS A 1 89 ? -1.749 5.883 3.075 1.00 89.69 89 LYS A CA 1
ATOM 757 C C . LYS A 1 89 ? -0.713 5.474 2.038 1.00 89.69 89 LYS A C 1
ATOM 759 O O . LYS A 1 89 ? 0.039 6.318 1.550 1.00 89.69 89 LYS A O 1
ATOM 764 N N . VAL A 1 90 ? -0.730 4.198 1.681 1.00 88.62 90 VAL A N 1
ATOM 765 C CA . VAL A 1 90 ? -0.044 3.672 0.502 1.00 88.62 90 VAL A CA 1
ATOM 766 C C . VAL A 1 90 ? -1.064 3.532 -0.613 1.00 88.62 90 VAL A C 1
ATOM 768 O O . VAL A 1 90 ? -2.157 3.011 -0.391 1.00 88.62 90 VAL A O 1
ATOM 771 N N . GLN A 1 91 ? -0.728 4.016 -1.802 1.00 89.12 91 GLN A N 1
ATOM 772 C CA . GLN A 1 91 ? -1.603 3.957 -2.965 1.00 89.12 91 GLN A CA 1
ATOM 773 C C . GLN A 1 91 ? -0.887 3.345 -4.163 1.00 89.12 91 GLN A C 1
ATOM 775 O O . GLN A 1 91 ? 0.151 3.861 -4.566 1.00 89.12 91 GLN A O 1
ATOM 780 N N . PHE A 1 92 ? -1.496 2.342 -4.793 1.00 87.06 92 PHE A N 1
ATOM 781 C CA . PHE A 1 92 ? -1.114 1.848 -6.115 1.00 87.06 92 PHE A CA 1
ATOM 782 C C . PHE A 1 92 ? -2.058 2.407 -7.177 1.00 87.06 92 PHE A C 1
ATOM 784 O O . PHE A 1 92 ? -3.279 2.341 -7.024 1.00 87.06 92 PHE A O 1
ATOM 791 N N . ASN A 1 93 ? -1.484 2.945 -8.253 1.00 84.44 93 ASN A N 1
ATOM 792 C CA . ASN A 1 93 ? -2.206 3.459 -9.417 1.00 84.44 93 ASN A CA 1
ATOM 793 C C . ASN A 1 93 ? -1.769 2.689 -10.664 1.00 84.44 93 ASN A C 1
ATOM 795 O O . ASN A 1 93 ? -0.568 2.662 -10.955 1.00 84.44 93 ASN A O 1
ATOM 799 N N . LYS A 1 94 ? -2.715 2.113 -11.412 1.00 74.25 94 LYS A N 1
ATOM 800 C CA . LYS A 1 94 ? -2.411 1.480 -12.703 1.00 74.25 94 LYS A CA 1
ATOM 801 C C . LYS A 1 94 ? -2.024 2.536 -13.735 1.00 74.25 94 LYS A C 1
ATOM 803 O O . LYS A 1 94 ? -2.731 3.526 -13.903 1.00 74.25 94 LYS A O 1
ATOM 808 N N . ILE A 1 95 ? -0.907 2.321 -14.426 1.00 65.12 95 ILE A N 1
ATOM 809 C CA . ILE A 1 95 ? -0.533 3.090 -15.613 1.00 65.12 95 ILE A CA 1
ATOM 810 C C . ILE A 1 95 ? -1.005 2.275 -16.817 1.00 65.12 95 ILE A C 1
ATOM 812 O O . ILE A 1 95 ? -0.409 1.258 -17.166 1.00 65.12 95 ILE A O 1
ATOM 816 N N . GLU A 1 96 ? -2.118 2.695 -17.422 1.00 59.34 96 GLU A N 1
ATOM 817 C CA . GLU A 1 96 ? -2.871 1.898 -18.406 1.00 59.34 96 GLU A CA 1
ATOM 818 C C . GLU A 1 96 ? -2.061 1.476 -19.641 1.00 59.34 96 GLU A C 1
ATOM 820 O O . GLU A 1 96 ? -2.374 0.455 -20.242 1.00 59.34 96 GLU A O 1
ATOM 825 N N . LYS A 1 97 ? -0.998 2.210 -19.995 1.00 57.72 97 LYS A N 1
ATOM 826 C CA . LYS A 1 97 ? -0.250 1.997 -21.244 1.00 57.72 97 LYS A CA 1
ATOM 827 C C . LYS A 1 97 ? 0.996 1.110 -21.137 1.00 57.72 97 LYS A C 1
ATOM 829 O O . LYS A 1 97 ? 1.515 0.717 -22.172 1.00 57.72 97 LYS A O 1
ATOM 834 N N . SER A 1 98 ? 1.508 0.810 -19.940 1.00 62.62 98 SER A N 1
ATOM 835 C CA . SER A 1 98 ? 2.858 0.224 -19.795 1.00 62.62 98 SER A CA 1
ATOM 836 C C . SER A 1 98 ? 2.948 -1.029 -18.925 1.00 62.62 98 SER A C 1
ATOM 838 O O . SER A 1 98 ? 4.045 -1.545 -18.724 1.00 62.62 98 SER A O 1
ATOM 840 N N . GLY A 1 99 ? 1.831 -1.514 -18.371 1.00 69.94 99 GLY A N 1
ATOM 841 C CA . GLY A 1 99 ? 1.882 -2.600 -17.383 1.00 69.94 99 GLY A CA 1
ATOM 842 C C . GLY A 1 99 ? 2.680 -2.210 -16.131 1.00 69.94 99 GLY A C 1
ATOM 843 O O . GLY A 1 99 ? 3.228 -3.065 -15.443 1.00 69.94 99 GLY A O 1
ATOM 844 N N . LEU A 1 100 ? 2.787 -0.910 -15.846 1.00 74.06 100 LEU A N 1
ATOM 845 C CA . LEU A 1 100 ? 3.454 -0.395 -14.658 1.00 74.06 100 LEU A CA 1
ATOM 846 C C . LEU A 1 100 ? 2.418 0.015 -13.611 1.00 74.06 100 LEU A C 1
ATOM 848 O O . LEU A 1 100 ? 1.334 0.516 -13.931 1.00 74.06 100 LEU A O 1
ATOM 852 N N . LEU A 1 101 ? 2.785 -0.133 -12.344 1.00 80.50 101 LEU A N 1
ATOM 853 C CA . LEU A 1 101 ? 2.056 0.438 -11.222 1.00 80.50 101 LEU A CA 1
ATOM 854 C C . LEU A 1 101 ? 2.887 1.528 -10.565 1.00 80.50 101 LEU A C 1
ATOM 856 O O . LEU A 1 101 ? 4.061 1.341 -10.260 1.00 80.50 101 LEU A O 1
ATOM 860 N N . LYS A 1 102 ? 2.259 2.669 -10.284 1.00 82.94 102 LYS A N 1
ATOM 861 C CA . LYS A 1 102 ? 2.867 3.712 -9.457 1.00 82.94 102 LYS A CA 1
ATOM 862 C C . LYS A 1 102 ? 2.397 3.561 -8.019 1.00 82.94 102 LYS A C 1
ATOM 864 O O . LYS A 1 102 ? 1.237 3.872 -7.726 1.00 82.94 102 LYS A O 1
ATOM 869 N N . MET A 1 103 ? 3.301 3.142 -7.140 1.00 84.81 103 MET A N 1
ATOM 870 C CA . MET A 1 103 ? 3.088 3.136 -5.695 1.00 84.81 103 MET A CA 1
ATOM 871 C C . MET A 1 103 ? 3.463 4.494 -5.108 1.00 84.81 103 MET A C 1
ATOM 873 O O . MET A 1 103 ? 4.453 5.093 -5.520 1.00 84.81 103 MET A O 1
ATOM 877 N N . ARG A 1 104 ? 2.686 4.997 -4.151 1.00 83.31 104 ARG A N 1
ATOM 878 C CA . ARG A 1 104 ? 2.930 6.284 -3.490 1.00 83.31 104 ARG A CA 1
ATOM 879 C C . ARG A 1 104 ? 2.706 6.170 -1.992 1.00 83.31 104 ARG A C 1
ATOM 881 O O . ARG A 1 104 ? 1.691 5.609 -1.582 1.00 83.31 104 ARG A O 1
ATOM 888 N N . TRP A 1 105 ? 3.583 6.789 -1.209 1.00 83.50 105 TRP A N 1
ATOM 889 C CA . TRP A 1 105 ? 3.374 7.050 0.213 1.00 83.50 105 TRP A CA 1
ATOM 890 C C . TRP A 1 105 ? 2.851 8.479 0.381 1.00 83.50 105 TRP A C 1
ATOM 892 O O . TRP A 1 105 ? 3.479 9.455 -0.041 1.00 83.50 105 TRP A O 1
ATOM 902 N N . ILE A 1 106 ? 1.657 8.607 0.961 1.00 83.44 106 ILE A N 1
ATOM 903 C CA . ILE A 1 106 ? 0.944 9.881 1.079 1.00 83.44 106 ILE A CA 1
ATOM 904 C C . ILE A 1 106 ? 0.635 10.130 2.563 1.00 83.44 106 ILE A C 1
ATOM 906 O O . ILE A 1 106 ? -0.203 9.420 3.128 1.00 83.44 106 ILE A O 1
ATOM 910 N N . PRO A 1 107 ? 1.281 11.110 3.219 1.00 80.19 107 PRO A N 1
ATOM 911 C CA . PRO A 1 107 ? 0.972 11.460 4.604 1.00 80.19 107 PRO A CA 1
ATOM 912 C C . PRO A 1 107 ? -0.435 12.058 4.714 1.00 80.19 107 PRO A C 1
ATOM 914 O O . PRO A 1 107 ? -0.904 12.735 3.802 1.00 80.19 107 PRO A O 1
ATOM 917 N N . ALA A 1 108 ? -1.112 11.853 5.842 1.00 76.62 108 ALA A N 1
ATOM 918 C CA . ALA A 1 108 ? -2.468 12.373 6.020 1.00 76.62 108 ALA A CA 1
ATOM 919 C C . ALA A 1 108 ? -2.527 13.893 6.241 1.00 76.62 108 ALA A C 1
ATOM 921 O O . ALA A 1 108 ? -3.506 14.533 5.867 1.00 76.62 108 ALA A O 1
ATOM 922 N N . ILE A 1 109 ? -1.476 14.472 6.835 1.00 65.62 109 ILE A N 1
ATOM 923 C CA . ILE A 1 109 ? -1.449 15.883 7.262 1.00 65.62 109 ILE A CA 1
ATOM 924 C C . ILE A 1 109 ? -0.975 16.818 6.129 1.00 65.62 109 ILE A C 1
ATOM 926 O O . ILE A 1 109 ? -1.093 18.034 6.236 1.00 65.62 109 ILE A O 1
ATOM 930 N N . GLN A 1 110 ? -0.490 16.294 4.996 1.00 55.69 110 GLN A N 1
ATOM 931 C CA . GLN A 1 110 ? -0.037 17.133 3.881 1.00 55.69 110 GLN A CA 1
ATOM 932 C C . GLN A 1 110 ? -0.753 16.799 2.574 1.00 55.69 110 GLN A C 1
ATOM 934 O O . GLN A 1 110 ? -0.759 15.662 2.119 1.00 55.69 110 GLN A O 1
ATOM 939 N N . LYS A 1 111 ? -1.275 17.838 1.906 1.00 52.06 111 LYS A N 1
ATOM 940 C CA . LYS A 1 111 ? -1.848 17.778 0.544 1.00 52.06 111 LYS A CA 1
ATOM 941 C C . LYS A 1 111 ? -0.816 17.413 -0.546 1.00 52.06 111 LYS A C 1
ATOM 943 O O . LYS A 1 111 ? -1.161 17.400 -1.724 1.00 52.06 111 LYS A O 1
ATOM 948 N N . LYS A 1 112 ? 0.444 17.148 -0.182 1.00 54.00 112 LYS A N 1
ATOM 949 C CA . LYS A 1 112 ? 1.542 16.812 -1.096 1.00 54.00 112 LYS A CA 1
ATOM 950 C C . LYS A 1 112 ? 1.942 15.346 -0.916 1.00 54.00 112 LYS A C 1
ATOM 952 O O . LYS A 1 112 ? 2.092 14.864 0.204 1.00 54.00 112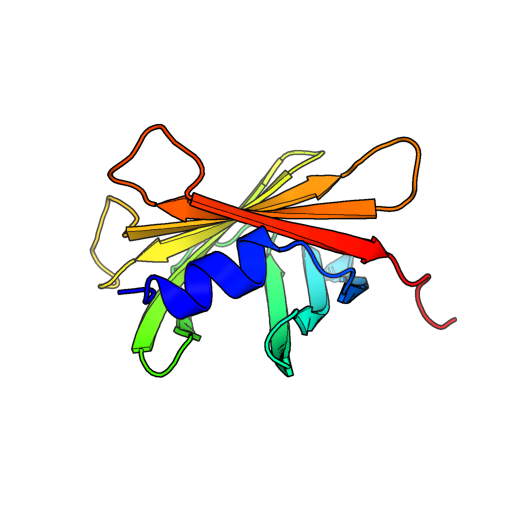 LYS A O 1
ATOM 957 N N . THR A 1 113 ? 2.098 14.642 -2.036 1.00 58.94 113 THR A N 1
ATOM 958 C CA . THR A 1 113 ? 2.673 13.287 -2.060 1.00 58.94 113 THR A CA 1
ATOM 959 C C . THR A 1 113 ? 4.142 13.398 -1.671 1.00 58.94 113 THR A C 1
ATOM 961 O O . THR A 1 113 ? 4.837 14.210 -2.272 1.00 58.94 113 THR A O 1
ATOM 964 N N . ARG A 1 114 ? 4.595 12.626 -0.675 1.00 62.91 114 ARG A N 1
ATOM 965 C CA . ARG A 1 114 ? 5.981 12.708 -0.187 1.00 62.91 114 ARG A CA 1
ATOM 966 C C . ARG A 1 114 ? 6.926 11.695 -0.819 1.00 62.91 114 ARG A C 1
ATOM 968 O O . ARG A 1 114 ? 8.107 11.958 -0.830 1.00 62.91 114 ARG A O 1
ATOM 975 N N . ALA A 1 115 ? 6.442 10.556 -1.316 1.00 68.56 115 ALA A N 1
ATOM 976 C CA . ALA A 1 115 ? 7.321 9.575 -1.956 1.00 68.56 115 ALA A CA 1
ATOM 977 C C . ALA A 1 115 ? 6.563 8.692 -2.955 1.00 68.56 115 ALA A C 1
ATOM 979 O O . ALA A 1 115 ? 5.368 8.429 -2.765 1.00 68.56 115 ALA A O 1
ATOM 980 N N . PHE A 1 116 ? 7.230 8.212 -4.011 1.00 69.81 116 PHE A N 1
ATOM 981 C CA . PHE A 1 116 ? 6.644 7.262 -4.962 1.00 69.81 116 PHE A CA 1
ATOM 982 C C . PHE A 1 116 ? 7.679 6.369 -5.639 1.00 69.81 116 PHE A C 1
ATOM 984 O O . PHE A 1 116 ? 8.740 6.843 -5.992 1.00 69.81 116 PHE A O 1
ATOM 991 N N . THR A 1 117 ? 7.301 5.135 -5.964 1.00 73.56 117 THR A N 1
ATOM 992 C CA . THR A 1 117 ? 8.121 4.195 -6.744 1.00 73.56 117 THR A CA 1
ATOM 993 C C . THR A 1 117 ? 7.321 3.638 -7.915 1.00 73.56 117 THR A C 1
ATOM 995 O O . THR A 1 117 ? 6.092 3.506 -7.840 1.00 73.56 117 THR A O 1
ATOM 998 N N . LEU A 1 118 ? 8.010 3.342 -9.018 1.00 71.19 118 LEU A N 1
ATOM 999 C CA . LEU A 1 118 ? 7.443 2.649 -10.169 1.00 71.19 118 LEU A CA 1
ATOM 1000 C C . LEU A 1 118 ? 7.746 1.155 -10.074 1.00 71.19 118 LEU A C 1
ATOM 1002 O O . LEU A 1 118 ? 8.899 0.748 -9.959 1.00 71.19 118 LEU A O 1
ATOM 1006 N N . PHE A 1 119 ? 6.695 0.350 -10.157 1.00 73.94 119 PHE A N 1
ATOM 1007 C CA . PHE A 1 119 ? 6.781 -1.098 -10.182 1.00 73.94 119 PHE A CA 1
ATOM 1008 C C . PHE A 1 119 ? 6.440 -1.626 -11.563 1.00 73.94 119 PHE A C 1
ATOM 1010 O O . PHE A 1 119 ? 5.448 -1.206 -12.168 1.00 73.94 119 PHE A O 1
ATOM 1017 N N . LYS A 1 120 ? 7.244 -2.573 -12.041 1.00 68.12 120 LYS A N 1
ATOM 1018 C CA . LYS A 1 120 ? 6.895 -3.376 -13.210 1.00 68.12 120 LYS A CA 1
ATOM 1019 C C . LYS A 1 120 ? 6.017 -4.532 -12.753 1.00 68.12 120 LYS A C 1
ATOM 1021 O O . LYS A 1 120 ? 6.431 -5.277 -11.868 1.00 68.12 120 LYS A O 1
ATOM 1026 N N . LEU A 1 121 ? 4.823 -4.655 -13.341 1.00 68.44 121 LEU A N 1
ATOM 1027 C CA . LEU A 1 121 ? 4.004 -5.847 -13.153 1.00 68.44 121 LEU A CA 1
ATOM 1028 C C . LEU A 1 121 ? 4.753 -7.024 -13.764 1.00 68.44 121 LEU A C 1
ATOM 1030 O O . LEU A 1 121 ? 5.052 -7.024 -14.963 1.00 68.44 121 LEU A O 1
ATOM 1034 N N . CYS A 1 122 ? 5.060 -8.012 -12.941 1.00 66.88 122 CYS A N 1
ATOM 1035 C CA . CYS A 1 122 ? 5.391 -9.322 -13.455 1.00 66.88 122 CYS A CA 1
ATOM 1036 C C . CYS A 1 122 ? 4.090 -10.003 -13.904 1.00 66.88 122 CYS A C 1
ATOM 1038 O O . CYS A 1 122 ? 3.067 -9.880 -13.223 1.00 66.88 122 CYS A O 1
ATOM 1040 N N . PRO A 1 123 ? 4.082 -10.679 -15.063 1.00 57.97 123 PRO A N 1
ATOM 1041 C CA . PRO A 1 123 ? 2.972 -11.554 -15.400 1.00 57.97 123 PRO A CA 1
ATOM 1042 C C . PRO A 1 123 ? 2.857 -12.652 -14.329 1.00 57.97 123 PRO A C 1
ATOM 1044 O O . PRO A 1 123 ? 3.894 -13.103 -13.836 1.00 57.97 123 PRO A O 1
ATOM 1047 N N . PRO A 1 124 ? 1.633 -13.080 -13.967 1.00 54.34 124 PRO A N 1
ATOM 1048 C CA . PRO A 1 124 ? 1.456 -14.191 -13.043 1.00 54.34 124 PRO A CA 1
ATOM 1049 C C . PRO A 1 124 ? 2.186 -15.417 -13.597 1.00 54.34 124 PRO A C 1
ATOM 1051 O O . PRO A 1 124 ? 2.055 -15.739 -14.783 1.00 54.34 124 PRO A O 1
ATOM 1054 N N . THR A 1 125 ? 2.979 -16.081 -12.758 1.00 48.84 125 THR A N 1
ATOM 1055 C CA . THR A 1 125 ? 3.540 -17.393 -13.092 1.00 48.84 125 THR A CA 1
ATOM 1056 C C . THR A 1 125 ? 2.380 -18.354 -13.314 1.00 48.84 125 THR A C 1
ATOM 1058 O O . THR A 1 125 ? 1.574 -18.564 -12.409 1.00 48.84 125 THR A O 1
ATOM 1061 N N . SER A 1 126 ? 2.267 -18.831 -14.555 1.00 38.59 126 SER A N 1
ATOM 1062 C CA . SER A 1 126 ? 1.266 -19.804 -15.007 1.00 38.59 126 SER A CA 1
ATOM 1063 C C . SER A 1 126 ? 1.505 -21.179 -14.399 1.00 38.59 126 SER A C 1
ATOM 1065 O O . SER A 1 126 ? 2.693 -21.516 -14.193 1.00 38.59 126 SER A O 1
#

Secondary structure (DSSP, 8-state):
---HHHHHHHHTT--EEEEEEEETTTTEEEEEEE-TTSPEEEEEEETT--S-EEEEETTEEEEEEEEEETTEEEEEEESSTT-SS-SEEEEEEEETTTTEEEEEEEESS-SS--EEEEEEEEPP--

pLDDT: mean 79.32, std 11.65, range [38.59, 95.38]

Organism: Lepeophtheirus salmonis (NCBI:txid72036)

Foldseek 3Di:
DQDPVNLVLQAVQPEWAWEWDADVVQQWIWIFGADSVRDTDTDIAHCDDPFWDWDDDPNAIWTWDWHDDPQKIKIFTPNDRPDPFGQWMWMWGDPPPAQKIKIFIGGRVDPDTRGIYIYHHDDHDD

Sequence (126 aa):
GLSDELIKQYEVGSPAKLDIDYKPFEDVYIVNGTDPIAHLLNWTFERKQKEKKAEQIFGQNFFFRTTFRNVFFNRFYFLNKGDVKNYFKVQFNKIEKSG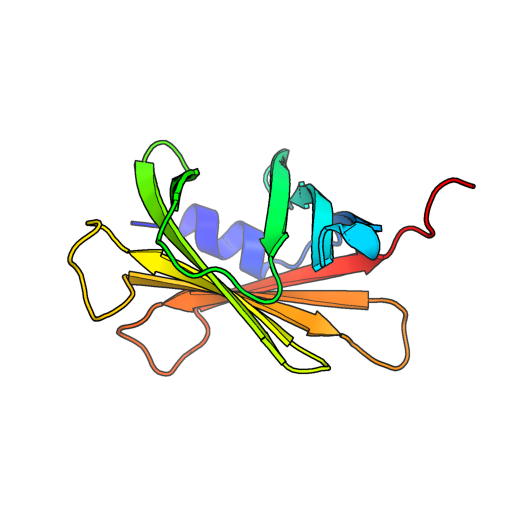LLKMRWIPAIQKKTRAFTLFKLCPPTS